Protein AF-A0A956S7H8-F1 (afdb_monomer_lite)

Secondary structure (DSSP, 8-state):
---PPPHHHHHHHHHHHHGGGS-EEHHHHHHHTHHHHHHHTT---SSHHHHHHHHHHHHHHTTSEEEEETTEEEE-S----S---------

Foldseek 3Di:
DQPQDDLLVQLLVLQVVQCVVQKDFLVRCVVPRLVVSCVSNVHCDPPVSVVSVVSVVVCVVVVQWDDDDDRMIGGDPDPDPPPPPPPPDDD

Sequence (91 aa):
MALTKTWEVSTLEACLRESKNECFTNQGLLKNQLKKIVLDTESKGKTPDRTLSRTLQSLRDCGLITFVKRGVYKLTGETFDVNKEDKKSSK

pLDDT: mean 76.72, std 16.03, range [35.34, 90.81]

Structure (mmCIF, N/CA/C/O backbone):
data_AF-A0A956S7H8-F1
#
_entry.id   AF-A0A956S7H8-F1
#
loop_
_atom_site.group_PDB
_atom_site.id
_atom_site.type_symbol
_atom_site.label_atom_id
_atom_site.label_alt_id
_atom_site.label_comp_id
_atom_site.label_asym_id
_atom_site.label_entity_id
_atom_site.label_seq_id
_atom_site.pdbx_PDB_ins_code
_atom_site.Cartn_x
_atom_site.Cartn_y
_atom_site.Cartn_z
_atom_site.occupancy
_atom_site.B_iso_or_equiv
_atom_site.auth_seq_id
_atom_site.auth_comp_id
_atom_site.auth_asym_id
_atom_site.auth_atom_id
_atom_site.pdbx_PDB_model_num
ATOM 1 N N . MET A 1 1 ? 16.716 -19.497 -5.542 1.00 35.34 1 MET A N 1
ATOM 2 C CA . MET A 1 1 ? 15.805 -18.763 -6.444 1.00 35.34 1 MET A CA 1
ATOM 3 C C . MET A 1 1 ? 15.058 -17.753 -5.595 1.00 35.34 1 MET A C 1
ATOM 5 O O . MET A 1 1 ? 14.309 -18.174 -4.724 1.00 35.34 1 MET A O 1
ATOM 9 N N . ALA A 1 2 ? 15.342 -16.458 -5.739 1.00 44.06 2 ALA A N 1
ATOM 10 C CA . ALA A 1 2 ? 14.554 -15.438 -5.054 1.00 44.06 2 ALA A CA 1
ATOM 11 C C . ALA A 1 2 ? 13.206 -15.352 -5.779 1.00 44.06 2 ALA A C 1
ATOM 13 O O . ALA A 1 2 ? 13.178 -15.125 -6.985 1.00 44.06 2 ALA A O 1
ATOM 14 N N . LEU A 1 3 ? 12.107 -15.624 -5.077 1.00 51.84 3 LEU A N 1
ATOM 15 C CA . LEU A 1 3 ? 10.772 -15.348 -5.599 1.00 51.84 3 LEU A CA 1
ATOM 16 C C . LEU A 1 3 ? 10.675 -13.827 -5.738 1.00 51.84 3 LEU A C 1
ATOM 18 O O . LEU A 1 3 ? 10.628 -13.127 -4.726 1.00 51.84 3 LEU A O 1
ATOM 22 N N . THR A 1 4 ? 10.718 -13.315 -6.967 1.00 63.22 4 THR A N 1
ATOM 23 C CA . THR A 1 4 ? 10.467 -11.899 -7.235 1.00 63.22 4 THR A CA 1
ATOM 24 C C . THR A 1 4 ? 9.057 -11.581 -6.771 1.00 63.22 4 THR A C 1
ATOM 26 O O . THR A 1 4 ? 8.076 -12.156 -7.250 1.00 63.22 4 THR A O 1
ATOM 29 N N . LYS A 1 5 ? 8.942 -10.707 -5.774 1.00 75.88 5 LYS A N 1
ATOM 30 C CA . LYS A 1 5 ? 7.637 -10.336 -5.238 1.00 75.88 5 LYS A CA 1
ATOM 31 C C . LYS A 1 5 ? 6.936 -9.408 -6.219 1.00 75.88 5 LYS A C 1
ATOM 33 O O . LYS A 1 5 ? 7.562 -8.621 -6.929 1.00 75.88 5 LYS A O 1
ATOM 38 N N . THR A 1 6 ? 5.613 -9.504 -6.275 1.00 84.94 6 THR A N 1
ATOM 39 C CA . THR A 1 6 ? 4.811 -8.579 -7.074 1.00 84.94 6 THR A CA 1
ATOM 40 C C . THR A 1 6 ? 4.706 -7.233 -6.363 1.00 84.94 6 THR A C 1
ATOM 42 O O . THR A 1 6 ? 4.793 -7.147 -5.137 1.00 84.94 6 THR A O 1
ATOM 45 N N . TRP A 1 7 ? 4.453 -6.167 -7.128 1.00 84.88 7 TRP A N 1
ATOM 46 C CA . TRP A 1 7 ? 4.223 -4.834 -6.565 1.00 84.88 7 TRP A CA 1
ATOM 47 C C . TRP A 1 7 ? 3.123 -4.830 -5.501 1.00 84.88 7 TRP A C 1
ATOM 49 O O . TRP A 1 7 ? 3.226 -4.071 -4.543 1.00 84.88 7 TRP A O 1
ATOM 59 N N . GLU A 1 8 ? 2.100 -5.673 -5.638 1.00 85.44 8 GLU A N 1
ATOM 60 C CA . GLU A 1 8 ? 1.012 -5.824 -4.667 1.00 85.44 8 GLU A CA 1
ATOM 61 C C . GLU A 1 8 ? 1.514 -6.341 -3.322 1.00 85.44 8 GLU A C 1
ATOM 63 O O . GLU A 1 8 ? 1.287 -5.684 -2.306 1.00 85.44 8 GLU A O 1
ATOM 68 N N . VAL A 1 9 ? 2.263 -7.447 -3.320 1.00 85.12 9 VAL A N 1
ATOM 69 C CA . VAL A 1 9 ? 2.822 -8.039 -2.097 1.00 85.12 9 VAL A CA 1
ATOM 70 C C . VAL A 1 9 ? 3.793 -7.067 -1.430 1.00 85.12 9 VAL A C 1
ATOM 72 O O . VAL A 1 9 ? 3.642 -6.751 -0.248 1.00 85.12 9 VAL A O 1
ATOM 75 N N . SER A 1 10 ? 4.734 -6.502 -2.190 1.00 88.31 10 SER A N 1
ATOM 76 C CA . SER A 1 10 ? 5.720 -5.559 -1.652 1.00 88.31 10 SER A CA 1
ATOM 77 C C . SER A 1 10 ? 5.071 -4.281 -1.107 1.00 88.31 10 SER A C 1
ATOM 79 O O . SER A 1 10 ? 5.515 -3.739 -0.090 1.00 88.31 10 SER A O 1
ATOM 81 N N . THR A 1 11 ? 4.010 -3.789 -1.762 1.00 88.31 11 THR A N 1
ATOM 82 C CA . THR A 1 11 ? 3.252 -2.609 -1.311 1.00 88.31 11 THR A CA 1
ATOM 83 C C . THR A 1 11 ? 2.434 -2.920 -0.066 1.00 88.31 11 THR A C 1
ATOM 85 O O . THR A 1 11 ? 2.417 -2.105 0.854 1.00 88.31 11 THR A O 1
ATOM 88 N N . LEU A 1 12 ? 1.797 -4.090 0.011 1.00 87.44 12 LEU A N 1
ATOM 89 C CA . LEU A 1 12 ? 1.056 -4.517 1.196 1.00 87.44 12 LEU A CA 1
ATOM 90 C C . LEU A 1 12 ? 1.984 -4.634 2.410 1.00 87.44 12 LEU A C 1
ATOM 92 O O . LEU A 1 12 ? 1.691 -4.084 3.469 1.00 87.44 12 LEU A O 1
ATOM 96 N N . GLU A 1 13 ? 3.150 -5.258 2.247 1.00 87.75 13 GLU A N 1
ATOM 97 C CA . GLU A 1 13 ? 4.171 -5.317 3.294 1.00 87.75 13 GLU A CA 1
ATOM 98 C C . GLU A 1 13 ? 4.666 -3.926 3.716 1.00 87.75 13 GLU A C 1
ATOM 100 O O . GLU A 1 13 ? 4.918 -3.674 4.896 1.00 87.75 13 GLU A O 1
ATOM 105 N N . ALA A 1 14 ? 4.828 -3.008 2.761 1.00 88.69 14 ALA A N 1
ATOM 106 C CA . ALA A 1 14 ? 5.173 -1.623 3.055 1.00 88.69 14 ALA A CA 1
ATOM 107 C C . ALA A 1 14 ? 4.069 -0.922 3.864 1.00 88.69 14 ALA A C 1
ATOM 109 O O . ALA A 1 14 ? 4.379 -0.243 4.844 1.00 88.69 14 ALA A O 1
ATOM 110 N N . CYS A 1 15 ? 2.799 -1.145 3.515 1.00 87.81 15 CYS A N 1
ATOM 111 C CA . CYS A 1 15 ? 1.650 -0.653 4.275 1.00 87.81 15 CYS A CA 1
ATOM 112 C C . CYS A 1 15 ? 1.629 -1.240 5.691 1.00 87.81 15 CYS A C 1
ATOM 114 O O . CYS A 1 15 ? 1.466 -0.489 6.642 1.00 87.81 15 CYS A O 1
ATOM 116 N N . LEU A 1 16 ? 1.880 -2.543 5.861 1.00 86.31 16 LEU A N 1
ATOM 117 C CA . LEU A 1 16 ? 1.999 -3.210 7.169 1.00 86.31 16 LEU A CA 1
ATOM 118 C C . LEU A 1 16 ? 3.095 -2.608 8.048 1.00 86.31 16 LEU A C 1
ATOM 120 O O . LEU A 1 16 ? 2.891 -2.405 9.245 1.00 86.31 16 LEU A O 1
ATOM 124 N N . ARG A 1 17 ? 4.247 -2.271 7.463 1.00 85.25 17 ARG A N 1
ATOM 125 C CA . ARG A 1 17 ? 5.341 -1.618 8.194 1.00 85.25 17 ARG A CA 1
ATOM 126 C C . ARG A 1 17 ? 4.983 -0.199 8.633 1.00 85.25 17 ARG A C 1
ATOM 128 O O . ARG A 1 17 ? 5.272 0.162 9.771 1.00 85.25 17 ARG A O 1
ATOM 135 N N . GLU A 1 18 ? 4.366 0.582 7.749 1.00 84.56 18 GLU A N 1
ATOM 136 C CA . GLU A 1 18 ? 4.037 1.993 7.998 1.00 84.56 18 GLU A CA 1
ATOM 137 C C . GLU A 1 18 ? 2.788 2.150 8.892 1.00 84.56 18 GLU A C 1
ATOM 139 O O . GLU A 1 18 ? 2.717 3.040 9.738 1.00 84.56 18 GLU A O 1
ATOM 144 N N . SER A 1 19 ? 1.828 1.227 8.782 1.00 79.75 19 SER A N 1
ATOM 145 C CA . SER A 1 19 ? 0.571 1.208 9.541 1.00 79.75 19 SER A CA 1
ATOM 146 C C . SER A 1 19 ? 0.732 0.804 11.011 1.00 79.75 19 SER A C 1
ATOM 148 O O . SER A 1 19 ? -0.269 0.742 11.726 1.00 79.75 19 SER A O 1
ATOM 150 N N . LYS A 1 20 ? 1.964 0.588 11.502 1.00 71.44 20 LYS A N 1
ATOM 151 C CA . LYS A 1 20 ? 2.243 0.496 12.948 1.00 71.44 20 LYS A CA 1
ATOM 152 C C . LYS A 1 20 ? 1.743 1.726 13.724 1.00 71.44 20 LYS A C 1
ATOM 154 O O . LYS A 1 20 ? 1.511 1.619 14.918 1.00 71.44 20 LYS A O 1
ATOM 159 N N . ASN A 1 21 ? 1.537 2.856 13.041 1.00 64.38 21 ASN A N 1
ATOM 160 C CA . ASN A 1 21 ? 0.957 4.089 13.584 1.00 64.38 21 ASN A CA 1
ATOM 161 C C . ASN A 1 21 ? -0.550 4.250 13.272 1.00 64.38 21 ASN A C 1
ATOM 163 O O . ASN A 1 21 ? -1.029 5.373 13.143 1.00 64.38 21 ASN A O 1
ATOM 167 N N . GLU A 1 22 ? -1.285 3.149 13.073 1.00 77.25 22 GLU A N 1
ATOM 168 C CA . GLU A 1 22 ? -2.716 3.067 12.703 1.00 77.25 22 GLU A CA 1
ATOM 169 C C . GLU A 1 22 ? -3.112 3.614 11.325 1.00 77.25 22 GLU A C 1
ATOM 171 O O . GLU A 1 22 ? -4.073 3.126 10.732 1.00 77.25 22 GLU A O 1
ATOM 176 N N . CYS A 1 23 ? -2.409 4.616 10.804 1.00 85.94 23 CYS A N 1
ATOM 177 C CA . CYS A 1 23 ? -2.643 5.221 9.499 1.00 85.94 23 CYS A CA 1
ATOM 178 C C . CYS A 1 23 ? -1.314 5.466 8.784 1.00 85.94 23 CYS A C 1
ATOM 180 O O . CYS A 1 23 ? -0.289 5.736 9.404 1.00 85.94 23 CYS A O 1
ATOM 182 N N . PHE A 1 24 ? -1.346 5.438 7.458 1.00 89.00 24 PHE A N 1
ATOM 183 C CA . PHE A 1 24 ? -0.198 5.734 6.609 1.00 89.00 24 PHE A CA 1
ATOM 184 C C . PHE A 1 24 ? -0.612 6.622 5.439 1.00 89.00 24 PHE A C 1
ATOM 186 O O . PHE A 1 24 ? -1.794 6.766 5.122 1.00 89.00 24 PHE A O 1
ATOM 193 N N . THR A 1 25 ? 0.366 7.254 4.790 1.00 89.25 25 THR A N 1
ATOM 194 C CA . THR A 1 25 ? 0.109 8.161 3.665 1.00 89.25 25 THR A CA 1
ATOM 195 C C . THR A 1 25 ? 0.823 7.713 2.406 1.00 89.25 25 THR A C 1
ATOM 197 O O . THR A 1 25 ? 1.904 7.128 2.473 1.00 89.25 25 THR A O 1
ATOM 200 N N . ASN A 1 26 ? 0.251 8.037 1.242 1.00 87.12 26 ASN A N 1
ATOM 201 C CA . ASN A 1 26 ? 0.904 7.754 -0.041 1.00 87.12 26 ASN A CA 1
ATOM 202 C C . ASN A 1 26 ? 2.286 8.429 -0.114 1.00 87.12 26 ASN A C 1
ATOM 204 O O . ASN A 1 26 ? 3.273 7.807 -0.487 1.00 87.12 26 ASN A O 1
ATOM 208 N N . GLN A 1 27 ? 2.388 9.686 0.332 1.00 86.56 27 GLN A N 1
ATOM 209 C CA . GLN A 1 27 ? 3.671 10.396 0.362 1.00 86.56 27 GLN A CA 1
ATOM 210 C C . GLN A 1 27 ? 4.684 9.752 1.321 1.00 86.56 27 GLN A C 1
ATOM 212 O O . GLN A 1 27 ? 5.866 9.690 0.987 1.00 86.56 27 GLN A O 1
ATOM 217 N N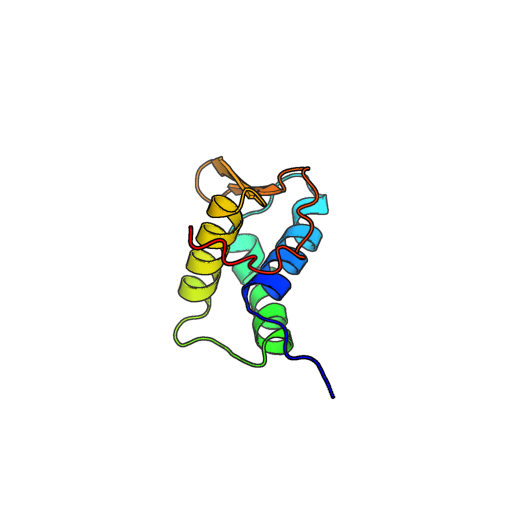 . GLY A 1 28 ? 4.237 9.243 2.475 1.00 87.06 28 GLY A N 1
ATOM 218 C CA . GLY A 1 28 ? 5.084 8.489 3.403 1.00 87.06 28 GLY A CA 1
ATOM 219 C C . GLY A 1 28 ? 5.640 7.220 2.761 1.00 87.06 28 GLY A C 1
ATOM 220 O O . GLY A 1 28 ? 6.854 7.027 2.733 1.00 87.06 28 GLY A O 1
ATOM 221 N N . LEU A 1 29 ? 4.775 6.424 2.124 1.00 87.44 29 LEU A N 1
ATOM 222 C CA . LEU A 1 29 ? 5.183 5.216 1.402 1.00 87.44 29 LEU A CA 1
ATOM 223 C C . LEU A 1 29 ? 6.150 5.526 0.248 1.00 87.44 29 LEU A C 1
ATOM 225 O O . LEU A 1 29 ? 7.165 4.844 0.098 1.00 87.44 29 LEU A O 1
ATOM 229 N N . LEU A 1 30 ? 5.892 6.583 -0.529 1.00 87.00 30 LEU A N 1
ATOM 230 C CA . LEU A 1 30 ? 6.783 7.014 -1.611 1.00 87.00 30 LEU A CA 1
ATOM 231 C C . LEU A 1 30 ? 8.172 7.408 -1.100 1.00 87.00 30 LEU A C 1
ATOM 233 O O . LEU A 1 30 ? 9.181 7.077 -1.719 1.00 87.00 30 LEU A O 1
ATOM 237 N N . LYS A 1 31 ? 8.238 8.110 0.031 1.00 87.56 31 LYS A N 1
ATOM 238 C CA . LYS A 1 31 ? 9.505 8.594 0.583 1.00 87.56 31 LYS A CA 1
ATOM 239 C C . LYS A 1 31 ? 10.292 7.482 1.279 1.00 87.56 31 LYS A C 1
ATOM 241 O O . LYS A 1 31 ? 11.507 7.397 1.102 1.00 87.56 31 LYS A O 1
ATOM 246 N N . ASN A 1 32 ? 9.606 6.631 2.040 1.00 87.06 32 ASN A N 1
ATOM 247 C CA . ASN A 1 32 ? 10.237 5.687 2.962 1.00 87.06 32 ASN A CA 1
ATOM 248 C C . ASN A 1 32 ? 10.357 4.269 2.390 1.00 87.06 32 ASN A C 1
ATOM 250 O O . ASN A 1 32 ? 11.323 3.569 2.684 1.00 87.06 32 ASN A O 1
ATOM 254 N N . GLN A 1 33 ? 9.386 3.826 1.584 1.00 87.62 33 GLN A N 1
ATOM 255 C CA . GLN A 1 33 ? 9.261 2.423 1.170 1.00 87.62 33 GLN A CA 1
ATOM 256 C C . GLN A 1 33 ? 9.494 2.200 -0.330 1.00 87.62 33 GLN A C 1
ATOM 258 O O . GLN A 1 33 ? 9.832 1.084 -0.716 1.00 87.62 33 GLN A O 1
ATOM 263 N N . LEU A 1 34 ? 9.404 3.231 -1.179 1.00 84.69 34 LEU A N 1
ATOM 264 C CA . LEU A 1 34 ? 9.529 3.084 -2.638 1.00 84.69 34 LEU A CA 1
ATOM 265 C C . LEU A 1 34 ? 10.836 2.420 -3.075 1.00 84.69 34 LEU A C 1
ATOM 267 O O . LEU A 1 34 ? 10.816 1.505 -3.892 1.00 84.69 34 LEU A O 1
ATOM 271 N N . LYS A 1 35 ? 11.974 2.833 -2.500 1.00 84.69 35 LYS A N 1
ATOM 272 C CA . LYS A 1 35 ? 13.276 2.210 -2.796 1.00 84.69 35 LYS A CA 1
ATOM 273 C C . LYS A 1 35 ? 13.266 0.714 -2.483 1.00 84.69 35 LYS A C 1
ATOM 275 O O . LYS A 1 35 ? 13.820 -0.069 -3.243 1.00 84.69 35 LYS A O 1
ATOM 280 N N . LYS A 1 36 ? 12.616 0.324 -1.385 1.00 85.44 36 LYS A N 1
ATOM 281 C CA . LYS A 1 36 ? 12.526 -1.068 -0.948 1.00 85.44 36 LYS A CA 1
ATOM 282 C C . LYS A 1 36 ? 11.601 -1.881 -1.849 1.00 85.44 36 LYS A C 1
ATOM 284 O O . LYS A 1 36 ? 11.977 -2.974 -2.235 1.00 85.44 36 LYS A O 1
ATOM 289 N N . ILE A 1 37 ? 10.453 -1.327 -2.241 1.00 84.19 37 ILE A N 1
ATOM 290 C CA . ILE A 1 37 ? 9.519 -1.969 -3.180 1.00 84.19 37 ILE A CA 1
ATOM 291 C C . ILE A 1 37 ? 10.194 -2.210 -4.536 1.00 84.19 37 ILE A C 1
ATOM 293 O O . ILE A 1 37 ? 10.083 -3.294 -5.093 1.00 84.19 37 ILE A O 1
ATOM 297 N N . VAL A 1 38 ? 10.949 -1.237 -5.051 1.00 85.25 38 VAL A N 1
ATOM 298 C CA . VAL A 1 38 ? 11.683 -1.393 -6.320 1.00 85.25 38 VAL A CA 1
ATOM 299 C C . VAL A 1 38 ? 12.760 -2.478 -6.230 1.00 85.25 38 VAL A C 1
ATOM 301 O O . VAL A 1 38 ? 12.939 -3.225 -7.185 1.00 85.25 38 VAL A O 1
ATOM 304 N N . LEU A 1 39 ? 13.464 -2.576 -5.097 1.00 83.88 39 LEU A N 1
ATOM 305 C CA . LEU A 1 39 ? 14.451 -3.637 -4.864 1.00 83.88 39 LEU A CA 1
ATOM 306 C C . LEU A 1 39 ? 13.796 -5.020 -4.764 1.00 83.88 39 LEU A C 1
ATOM 308 O O . LEU A 1 39 ? 14.316 -5.985 -5.301 1.00 83.88 39 LEU A O 1
ATOM 312 N N . ASP A 1 40 ? 12.657 -5.104 -4.085 1.00 81.25 40 ASP A N 1
ATOM 313 C CA . ASP A 1 40 ? 11.949 -6.351 -3.778 1.00 81.25 40 ASP A CA 1
ATOM 314 C C . ASP A 1 40 ? 11.172 -6.906 -4.993 1.00 81.25 40 ASP A C 1
ATOM 316 O O . ASP A 1 40 ? 11.032 -8.117 -5.149 1.00 81.25 40 ASP A O 1
ATOM 320 N N . THR A 1 41 ? 10.740 -6.020 -5.895 1.00 80.94 41 THR A N 1
ATOM 321 C CA . THR A 1 41 ? 10.097 -6.372 -7.175 1.00 80.94 41 THR A CA 1
ATOM 322 C C . THR A 1 41 ? 11.082 -6.483 -8.341 1.00 80.94 41 THR A C 1
ATOM 324 O O . THR A 1 41 ? 10.667 -6.804 -9.455 1.00 80.94 41 THR A O 1
ATOM 327 N N . GLU A 1 42 ? 12.357 -6.135 -8.115 1.00 79.62 42 GLU A N 1
ATOM 328 C CA . GLU A 1 42 ? 13.403 -5.944 -9.137 1.00 79.62 42 GLU A CA 1
ATOM 329 C C . GLU A 1 42 ? 12.938 -5.101 -10.345 1.00 79.62 42 GLU A C 1
ATOM 331 O O . GLU A 1 42 ? 13.471 -5.179 -11.452 1.00 79.62 42 GLU A O 1
ATOM 336 N N . SER A 1 43 ? 11.913 -4.269 -10.142 1.00 71.31 43 SER A N 1
ATOM 337 C CA . SER A 1 43 ? 11.213 -3.559 -11.200 1.00 71.31 43 SER A CA 1
ATOM 338 C C . SER A 1 43 ? 10.813 -2.182 -10.715 1.00 71.31 43 SER A C 1
ATOM 340 O O . SER A 1 43 ? 10.122 -2.006 -9.716 1.00 71.31 43 SER A O 1
ATOM 342 N N . LYS A 1 44 ? 11.222 -1.158 -11.458 1.00 64.38 44 LYS A N 1
ATOM 343 C CA . LYS A 1 44 ? 10.917 0.233 -11.110 1.00 64.38 44 LYS A CA 1
ATOM 344 C C . LYS A 1 44 ? 9.496 0.646 -11.517 1.00 64.38 44 LYS A C 1
ATOM 346 O O . LYS A 1 44 ? 9.030 1.712 -11.121 1.00 64.38 44 LYS A O 1
ATOM 351 N N . GLY A 1 45 ? 8.823 -0.169 -12.337 1.00 62.41 45 GLY A N 1
ATOM 352 C CA . GLY A 1 45 ? 7.743 0.310 -13.199 1.00 62.41 45 GLY A CA 1
ATOM 353 C C . GLY A 1 45 ? 8.241 1.416 -14.147 1.00 62.41 45 GLY A C 1
ATOM 354 O O . GLY A 1 45 ? 9.339 1.952 -13.999 1.00 62.41 45 GLY A O 1
ATOM 355 N N . LYS A 1 46 ? 7.441 1.808 -15.144 1.00 64.19 46 LYS A N 1
ATOM 356 C CA . LYS A 1 46 ? 7.783 2.996 -15.958 1.00 64.19 46 LYS A CA 1
ATOM 357 C C . LYS A 1 46 ? 7.721 4.290 -15.135 1.00 64.19 46 LYS A C 1
ATOM 359 O O . LYS A 1 46 ? 8.446 5.239 -15.412 1.00 64.19 46 LYS A O 1
ATOM 364 N N . THR A 1 47 ? 6.853 4.317 -14.124 1.00 79.81 47 THR A N 1
ATOM 365 C CA . THR A 1 47 ? 6.630 5.465 -13.241 1.00 79.81 47 THR A CA 1
ATOM 366 C C . THR A 1 47 ? 6.280 4.929 -11.847 1.00 79.81 47 THR A C 1
ATOM 368 O O . THR A 1 47 ? 5.147 4.479 -11.639 1.00 79.81 47 THR A O 1
ATOM 371 N N . PRO A 1 48 ? 7.246 4.866 -10.915 1.00 76.50 48 PRO A N 1
ATOM 372 C CA . PRO A 1 48 ? 7.086 4.161 -9.642 1.00 76.50 48 PRO A CA 1
ATOM 373 C C . PRO A 1 48 ? 5.989 4.764 -8.750 1.00 76.50 48 PRO A C 1
ATOM 375 O O . PRO A 1 48 ? 5.274 4.027 -8.076 1.00 76.50 48 PRO A O 1
ATOM 378 N N . ASP A 1 49 ? 5.776 6.081 -8.801 1.00 78.12 49 ASP A N 1
ATOM 379 C CA . ASP A 1 49 ? 4.704 6.771 -8.071 1.00 78.12 49 ASP A CA 1
ATOM 380 C C . ASP A 1 49 ? 3.296 6.414 -8.575 1.00 78.12 49 ASP A C 1
ATOM 382 O O . ASP A 1 49 ? 2.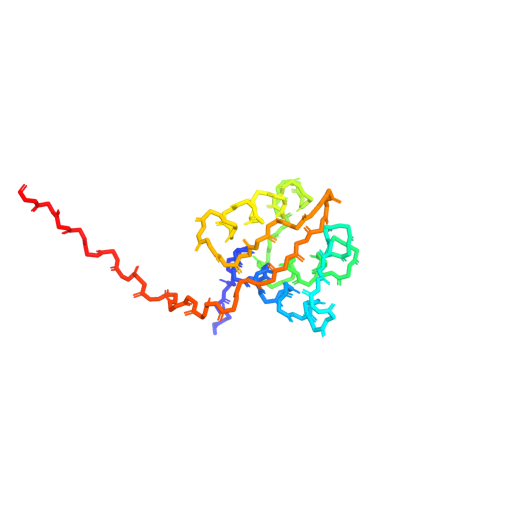384 6.124 -7.789 1.00 78.12 49 ASP A O 1
ATOM 386 N N . ARG A 1 50 ? 3.125 6.371 -9.899 1.00 84.31 50 ARG A N 1
ATOM 387 C CA . ARG A 1 50 ? 1.874 5.978 -10.547 1.00 84.31 50 ARG A CA 1
ATOM 388 C C . ARG A 1 50 ? 1.594 4.495 -10.349 1.00 84.31 50 ARG A C 1
ATOM 390 O O . ARG A 1 50 ? 0.440 4.119 -10.163 1.00 84.31 50 ARG A O 1
ATOM 397 N N . THR A 1 51 ? 2.646 3.677 -10.355 1.00 86.44 51 THR A N 1
ATOM 398 C CA . THR A 1 51 ? 2.556 2.237 -10.082 1.00 86.44 51 THR A CA 1
ATOM 399 C C . THR A 1 51 ? 2.081 2.012 -8.652 1.00 86.44 51 THR A C 1
ATOM 401 O O . THR A 1 51 ? 1.048 1.380 -8.470 1.00 86.44 51 THR A O 1
ATOM 404 N N . LEU A 1 52 ? 2.717 2.645 -7.659 1.00 86.31 52 LEU A N 1
ATOM 405 C CA . LEU A 1 52 ? 2.288 2.568 -6.260 1.00 86.31 52 LEU A CA 1
ATOM 406 C C . LEU A 1 52 ? 0.835 3.025 -6.074 1.00 86.31 52 LEU A C 1
ATOM 408 O O . LEU A 1 52 ? 0.051 2.357 -5.408 1.00 86.31 52 LEU A O 1
ATOM 412 N N . SER A 1 53 ? 0.451 4.141 -6.698 1.00 86.12 53 SER A N 1
ATOM 413 C CA . SER A 1 53 ? -0.916 4.664 -6.597 1.00 86.12 53 SER A CA 1
ATOM 414 C C . SER A 1 53 ? -1.951 3.724 -7.221 1.00 86.12 53 SER A C 1
ATOM 416 O O . SER A 1 53 ? -3.075 3.642 -6.728 1.00 86.12 53 SER A O 1
ATOM 418 N N . ARG A 1 54 ? -1.595 3.014 -8.298 1.00 87.88 54 ARG A N 1
ATOM 419 C CA . ARG A 1 54 ? -2.450 1.986 -8.903 1.00 87.88 54 ARG A CA 1
ATOM 420 C C . ARG A 1 54 ? -2.540 0.753 -8.009 1.00 87.88 54 ARG A C 1
ATOM 422 O O . ARG A 1 54 ? -3.637 0.264 -7.778 1.00 87.88 54 ARG A O 1
ATOM 429 N N . THR A 1 55 ? -1.423 0.314 -7.443 1.00 89.56 55 THR A N 1
ATOM 430 C CA . THR A 1 55 ? -1.394 -0.810 -6.505 1.00 89.56 55 THR A CA 1
ATOM 431 C C . THR A 1 55 ? -2.224 -0.524 -5.257 1.00 89.56 55 THR A C 1
ATOM 433 O O . THR A 1 55 ? -3.023 -1.359 -4.861 1.00 89.56 55 THR A O 1
ATOM 436 N N . LEU A 1 56 ? -2.128 0.674 -4.671 1.00 88.62 56 LEU A N 1
ATOM 437 C CA . LEU A 1 56 ? -2.976 1.076 -3.542 1.00 88.62 56 LEU A CA 1
ATOM 438 C C . LEU A 1 56 ? -4.472 1.036 -3.894 1.00 88.62 56 LEU A C 1
ATOM 440 O O . LEU A 1 56 ? -5.286 0.674 -3.051 1.00 88.62 56 LEU A O 1
ATOM 444 N N . GLN A 1 57 ? -4.846 1.377 -5.132 1.00 89.06 57 GLN A N 1
ATOM 445 C CA . GLN A 1 57 ? -6.233 1.243 -5.586 1.00 89.06 57 GLN A CA 1
ATOM 446 C C . GLN A 1 57 ? -6.670 -0.220 -5.650 1.00 89.06 57 GLN A C 1
ATOM 448 O O . GLN A 1 57 ? -7.755 -0.513 -5.163 1.00 89.06 57 GLN A O 1
ATOM 453 N N . SER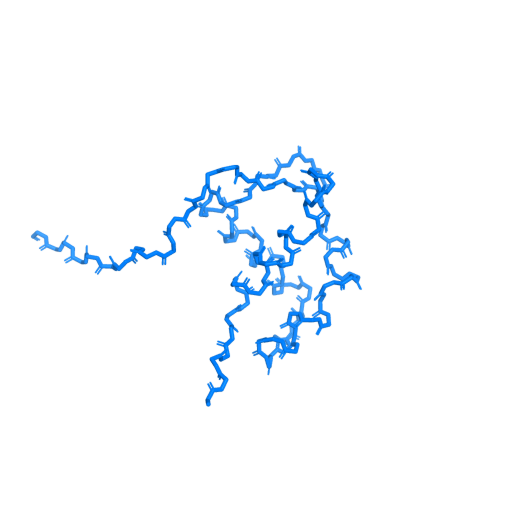 A 1 58 ? -5.828 -1.119 -6.169 1.00 88.88 58 SER A N 1
ATOM 454 C CA . SER A 1 58 ? -6.091 -2.565 -6.159 1.00 88.88 58 SER A CA 1
ATOM 455 C C . SER A 1 58 ? -6.204 -3.117 -4.739 1.00 88.88 58 SER A C 1
ATOM 457 O O . SER A 1 58 ? -7.166 -3.805 -4.432 1.00 88.88 58 SER A O 1
ATOM 459 N N . LEU A 1 59 ? -5.289 -2.755 -3.832 1.00 88.00 59 LEU A N 1
ATOM 460 C CA . LEU A 1 59 ? -5.360 -3.183 -2.430 1.00 88.00 59 LEU A CA 1
ATOM 461 C C . LEU A 1 59 ? -6.651 -2.695 -1.754 1.00 88.00 59 LEU A C 1
ATOM 463 O O . LEU A 1 59 ? -7.238 -3.414 -0.951 1.00 88.00 59 LEU A O 1
ATOM 467 N N . ARG A 1 60 ? -7.106 -1.480 -2.082 1.00 89.12 60 ARG A N 1
ATOM 468 C CA . ARG A 1 60 ? -8.378 -0.941 -1.588 1.00 89.12 60 ARG A CA 1
ATOM 469 C C . ARG A 1 60 ? -9.577 -1.688 -2.166 1.00 89.12 60 ARG A C 1
ATOM 471 O O . ARG A 1 60 ? -10.513 -1.965 -1.429 1.00 89.12 60 ARG A O 1
ATOM 478 N N . ASP A 1 61 ? -9.557 -1.978 -3.463 1.00 87.88 61 ASP A N 1
ATOM 479 C CA . ASP A 1 61 ? -10.617 -2.722 -4.155 1.00 87.88 61 ASP A CA 1
ATOM 480 C C . ASP A 1 61 ? -10.759 -4.146 -3.600 1.00 87.88 61 ASP A C 1
ATOM 482 O O . ASP A 1 61 ? -11.860 -4.605 -3.318 1.00 87.88 61 ASP A O 1
ATOM 486 N N . CYS A 1 62 ? -9.627 -4.780 -3.284 1.00 85.06 62 CYS A N 1
ATOM 487 C CA . CYS A 1 62 ? -9.570 -6.047 -2.562 1.00 85.06 62 CYS A CA 1
ATOM 488 C C . CYS A 1 62 ? -9.966 -5.938 -1.079 1.00 85.06 62 CYS A C 1
ATOM 490 O O . CYS A 1 62 ? -9.931 -6.942 -0.383 1.00 85.06 62 CYS A O 1
ATOM 492 N N . GLY A 1 63 ? -10.287 -4.753 -0.553 1.00 86.69 63 GLY A N 1
ATOM 493 C CA . GLY A 1 63 ? -10.671 -4.565 0.849 1.00 86.69 63 GLY A CA 1
ATOM 494 C C . GLY A 1 63 ? -9.521 -4.629 1.862 1.00 86.69 63 GLY A C 1
ATOM 495 O O . GLY A 1 63 ? -9.775 -4.540 3.057 1.00 86.69 63 GLY A O 1
ATOM 496 N N . LEU A 1 64 ? -8.259 -4.716 1.423 1.00 86.31 64 LEU A N 1
ATOM 497 C CA . LEU A 1 64 ? -7.072 -4.823 2.292 1.00 86.31 64 LEU A CA 1
ATOM 498 C C . LEU A 1 64 ? -6.744 -3.520 3.021 1.00 86.31 64 LEU A C 1
ATOM 500 O O . LEU A 1 64 ? -6.194 -3.511 4.124 1.00 86.31 64 LEU A O 1
ATOM 504 N N . ILE A 1 65 ? -7.037 -2.396 2.372 1.00 89.31 65 ILE A 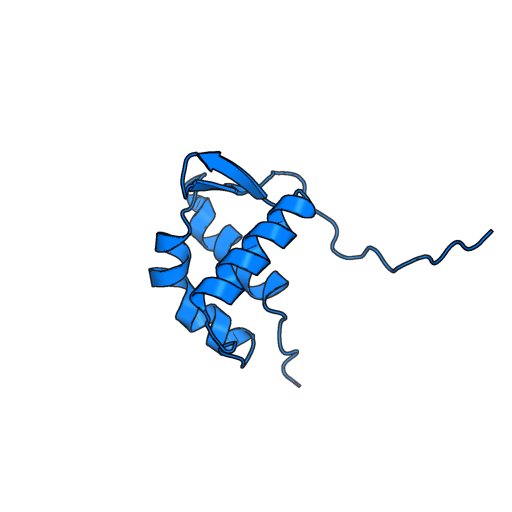N 1
ATOM 505 C CA . ILE A 1 65 ? -6.834 -1.061 2.924 1.00 89.31 65 ILE A CA 1
ATOM 506 C C . ILE A 1 65 ? -8.097 -0.231 2.741 1.00 89.31 65 ILE A C 1
ATOM 508 O O . ILE A 1 65 ? -8.812 -0.357 1.751 1.00 89.31 65 ILE A O 1
ATOM 512 N N . THR A 1 66 ? -8.325 0.690 3.665 1.00 89.12 66 THR A N 1
ATOM 513 C CA . THR A 1 66 ? -9.438 1.631 3.630 1.00 89.12 66 THR A CA 1
ATOM 514 C C . THR A 1 66 ? -8.910 3.052 3.486 1.00 89.12 66 THR A C 1
ATOM 516 O O . THR A 1 66 ? -7.938 3.454 4.131 1.00 89.12 66 THR A O 1
ATOM 519 N N . PHE A 1 67 ? -9.550 3.834 2.618 1.00 89.38 67 PHE A N 1
ATOM 520 C CA . PHE A 1 67 ? -9.267 5.259 2.486 1.00 89.38 67 PHE A CA 1
ATOM 521 C C . PHE A 1 67 ? -9.947 6.028 3.621 1.00 89.38 67 PHE A C 1
ATOM 523 O O . PHE A 1 67 ? -11.167 5.984 3.749 1.00 89.38 67 PHE A O 1
ATOM 530 N N . VAL A 1 68 ? -9.160 6.744 4.425 1.00 88.00 68 VAL A N 1
ATOM 531 C CA . VAL A 1 68 ? -9.667 7.495 5.585 1.00 88.00 68 VAL A CA 1
ATOM 532 C C . VAL A 1 68 ? -9.949 8.946 5.204 1.00 88.00 68 VAL A C 1
ATOM 534 O O . VAL A 1 68 ? -11.024 9.475 5.463 1.00 88.00 68 VAL A O 1
ATOM 537 N N . LYS A 1 69 ? -8.962 9.613 4.597 1.00 86.75 69 LYS A N 1
ATOM 538 C CA . LYS A 1 69 ? -9.045 11.011 4.147 1.00 86.75 69 LYS A CA 1
ATOM 539 C C . LYS A 1 69 ? -7.975 11.283 3.097 1.00 86.75 69 LYS A C 1
ATOM 541 O O . LYS A 1 69 ? -7.132 10.433 2.845 1.00 86.75 69 LYS A O 1
ATOM 546 N N . ARG A 1 70 ? -7.981 12.469 2.479 1.00 84.81 70 ARG A N 1
ATOM 547 C CA . ARG A 1 70 ? -7.100 12.838 1.351 1.00 84.81 70 ARG A CA 1
ATOM 548 C C . ARG A 1 70 ? -5.635 12.415 1.566 1.00 84.81 70 ARG A C 1
ATOM 550 O O . ARG A 1 70 ? -4.913 13.030 2.342 1.00 84.81 70 ARG A O 1
ATOM 557 N N . GLY A 1 71 ? -5.214 11.368 0.852 1.00 83.38 71 GLY A N 1
ATOM 558 C CA . GLY A 1 71 ? -3.851 10.823 0.890 1.00 83.38 71 GLY A CA 1
ATOM 559 C C . GLY A 1 71 ? -3.512 9.938 2.097 1.00 83.38 71 GLY A C 1
ATOM 560 O O . GLY A 1 71 ? -2.360 9.519 2.199 1.00 83.38 71 GLY A O 1
ATOM 561 N N . VAL A 1 72 ? -4.481 9.647 2.971 1.00 88.62 72 VAL A N 1
ATOM 562 C CA . VAL A 1 72 ? -4.353 8.854 4.200 1.00 88.62 72 VAL A CA 1
ATOM 563 C C . VAL A 1 72 ? -5.170 7.570 4.083 1.00 88.62 72 VAL A C 1
ATOM 565 O O . VAL A 1 72 ? -6.365 7.593 3.776 1.00 88.62 72 VAL A O 1
ATOM 568 N N . TYR A 1 73 ? -4.518 6.458 4.387 1.00 90.81 73 TYR A N 1
ATOM 569 C CA . TYR A 1 73 ? -5.062 5.112 4.319 1.00 90.81 73 TYR A CA 1
ATOM 570 C C . TYR A 1 73 ? -4.830 4.396 5.650 1.00 90.81 73 TYR A C 1
ATOM 572 O O . TYR A 1 73 ? -3.929 4.750 6.413 1.00 90.81 73 TYR A O 1
ATOM 580 N N . LYS A 1 74 ? -5.646 3.382 5.915 1.00 89.81 74 LYS A N 1
ATOM 581 C CA . LYS A 1 74 ? -5.545 2.497 7.076 1.00 89.81 74 LYS A CA 1
ATOM 582 C C . LYS A 1 74 ? -5.651 1.052 6.603 1.00 89.81 74 LYS A C 1
ATOM 584 O O . LYS A 1 74 ? -6.348 0.789 5.627 1.00 89.81 74 LYS A O 1
ATOM 589 N N . LEU A 1 75 ? -4.955 0.127 7.259 1.00 88.56 75 LEU A N 1
ATOM 590 C CA . LEU A 1 75 ? -5.166 -1.298 7.006 1.00 88.56 75 LEU A CA 1
ATOM 591 C C . LEU A 1 75 ? -6.551 -1.707 7.490 1.00 88.56 75 LEU A C 1
ATOM 593 O O . LEU A 1 75 ? -6.946 -1.377 8.611 1.00 88.56 75 LEU A O 1
ATOM 597 N N . THR A 1 76 ? -7.269 -2.441 6.653 1.00 83.81 76 THR A N 1
ATOM 598 C CA . THR A 1 76 ? -8.475 -3.135 7.085 1.00 83.81 76 THR A CA 1
ATOM 599 C C . THR A 1 76 ? -8.015 -4.343 7.897 1.00 83.81 76 THR A C 1
ATOM 601 O O . THR A 1 76 ? -7.170 -5.109 7.445 1.00 83.81 76 THR A O 1
ATOM 604 N N . GLY A 1 77 ? -8.510 -4.493 9.127 1.00 65.00 77 GLY A N 1
ATOM 605 C CA . GLY A 1 77 ? -8.098 -5.568 10.041 1.00 65.00 77 GLY A CA 1
ATOM 606 C C . GLY A 1 77 ? -8.511 -6.980 9.604 1.00 65.00 77 GLY A C 1
ATOM 607 O O . GLY A 1 77 ? -8.233 -7.937 10.322 1.00 65.00 77 GLY A O 1
ATOM 608 N N . GLU A 1 78 ? -9.167 -7.124 8.454 1.00 54.38 78 GLU A N 1
ATOM 609 C CA . GLU A 1 78 ? -9.450 -8.423 7.858 1.00 54.38 78 GLU A CA 1
ATOM 610 C C . GLU A 1 78 ? -8.180 -8.955 7.197 1.00 54.38 78 GLU A C 1
ATOM 612 O O . GLU A 1 78 ? -7.712 -8.466 6.168 1.00 54.38 78 GLU A O 1
ATOM 617 N N . THR A 1 79 ? -7.600 -9.966 7.835 1.00 47.00 79 THR A N 1
ATOM 618 C CA . THR A 1 79 ? -6.563 -10.808 7.252 1.00 47.00 79 THR A CA 1
ATOM 619 C C . THR A 1 79 ? -7.145 -11.497 6.025 1.00 47.00 79 THR A C 1
ATOM 621 O O . THR A 1 79 ? -7.829 -12.510 6.105 1.00 47.00 79 THR A O 1
ATOM 624 N N . PHE A 1 80 ? -6.913 -10.906 4.861 1.00 51.94 80 PHE A N 1
ATOM 625 C CA . PHE A 1 80 ? -7.237 -11.547 3.599 1.00 51.94 80 PHE A CA 1
ATOM 626 C C . PHE A 1 80 ? -6.274 -12.705 3.394 1.00 51.94 80 PHE A C 1
ATOM 628 O O . PHE A 1 80 ? -5.066 -12.519 3.227 1.00 51.94 80 PHE A O 1
ATOM 635 N N . ASP A 1 81 ? -6.835 -13.904 3.412 1.00 46.00 81 ASP A N 1
ATOM 636 C CA . ASP A 1 81 ? -6.161 -15.101 2.957 1.00 46.00 81 ASP A CA 1
ATOM 637 C C . ASP A 1 81 ? -5.870 -14.941 1.455 1.00 46.00 81 ASP A C 1
ATOM 639 O O . ASP A 1 81 ? -6.777 -14.893 0.622 1.00 46.00 81 ASP A O 1
ATOM 643 N N . VAL A 1 82 ? -4.592 -14.775 1.103 1.00 50.69 82 VAL A N 1
ATOM 644 C CA . VAL A 1 82 ? -4.132 -14.524 -0.278 1.00 50.69 82 VAL A CA 1
ATOM 645 C C . VAL A 1 82 ? -4.199 -15.804 -1.133 1.00 50.69 82 VAL A C 1
ATOM 647 O O . VAL A 1 82 ? -3.624 -15.862 -2.213 1.00 50.69 82 VAL A O 1
ATOM 650 N N . ASN A 1 83 ? -4.921 -16.837 -0.687 1.00 45.41 83 ASN A N 1
ATOM 651 C CA . ASN A 1 83 ? -5.070 -18.103 -1.391 1.00 45.41 83 ASN A CA 1
ATOM 652 C C . ASN A 1 83 ? -6.479 -18.285 -1.981 1.00 45.41 83 ASN A C 1
ATOM 654 O O . ASN A 1 83 ? -7.077 -19.360 -1.896 1.00 45.41 83 ASN A O 1
ATOM 658 N N . LYS A 1 84 ? -7.031 -17.249 -2.631 1.00 42.94 84 LYS A N 1
ATOM 659 C CA . LYS A 1 84 ? -8.100 -17.478 -3.616 1.00 42.94 84 LYS A CA 1
ATOM 660 C C . LYS A 1 84 ? -7.475 -18.047 -4.884 1.00 42.94 84 LYS A C 1
ATOM 662 O O . LYS A 1 84 ? -7.238 -17.343 -5.859 1.00 42.94 84 LYS A O 1
ATOM 667 N N . GLU A 1 85 ? -7.213 -19.349 -4.839 1.00 43.22 85 GLU A N 1
ATOM 668 C CA . GLU A 1 85 ? -7.120 -20.170 -6.034 1.00 43.22 85 GLU A CA 1
ATOM 669 C C . GLU A 1 85 ? -8.432 -19.997 -6.808 1.00 43.22 85 GLU A C 1
ATOM 671 O O . GLU A 1 85 ? -9.529 -20.239 -6.294 1.00 43.22 85 GLU A O 1
ATOM 676 N N . ASP A 1 86 ? -8.299 -19.474 -8.022 1.00 43.41 86 ASP A N 1
ATOM 677 C CA . ASP A 1 86 ? -9.357 -19.220 -8.989 1.00 43.41 86 ASP A CA 1
ATOM 678 C C . ASP A 1 86 ? -10.097 -20.540 -9.285 1.00 43.41 86 ASP A C 1
ATOM 680 O O . ASP A 1 86 ? -9.788 -21.268 -10.230 1.00 43.41 86 ASP A O 1
ATOM 684 N 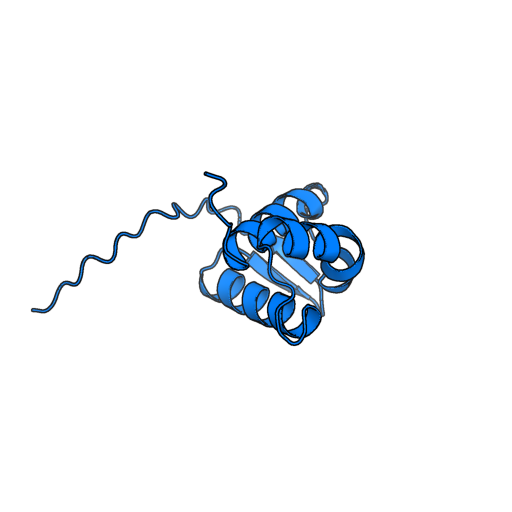N . LYS A 1 87 ? -11.093 -20.907 -8.467 1.00 39.66 87 LYS A N 1
ATOM 685 C CA . LYS A 1 87 ? -12.072 -21.919 -8.872 1.00 39.66 87 LYS A CA 1
ATOM 686 C C . LYS A 1 87 ? -12.989 -21.287 -9.904 1.00 39.66 87 LYS A C 1
ATOM 688 O O . LYS A 1 87 ? -14.069 -20.786 -9.597 1.00 39.66 87 LYS A O 1
ATOM 693 N N . LYS A 1 88 ? -12.532 -21.367 -11.151 1.00 44.69 88 LYS A N 1
ATOM 694 C CA . LYS A 1 88 ? -13.323 -21.240 -12.370 1.00 44.69 88 LYS A CA 1
ATOM 695 C C . LYS A 1 88 ? -14.519 -22.198 -12.278 1.00 44.69 88 LYS A C 1
ATOM 697 O O . LYS A 1 88 ? -14.416 -23.369 -12.625 1.00 44.69 88 LYS A O 1
ATOM 702 N N . SER A 1 89 ? -15.646 -21.712 -11.769 1.00 44.75 89 SER A N 1
ATOM 703 C CA . SER A 1 89 ? -16.932 -22.405 -11.833 1.00 44.75 89 SER A CA 1
ATOM 704 C C . SER A 1 89 ? -17.697 -21.836 -13.025 1.00 44.75 89 SER A C 1
ATOM 706 O O . SER A 1 89 ? -18.477 -20.896 -12.890 1.00 44.75 89 SER A O 1
ATOM 708 N N . SER A 1 90 ? -17.400 -22.357 -14.218 1.00 55.94 90 SER A N 1
ATOM 709 C CA . SER A 1 90 ? -18.315 -22.232 -15.354 1.00 55.94 90 SER A CA 1
ATOM 710 C C . SER A 1 90 ? -19.370 -23.319 -15.206 1.00 55.94 90 SER A C 1
ATOM 712 O O . SER A 1 90 ? -19.048 -24.506 -15.209 1.00 55.94 90 SER A O 1
ATOM 714 N N . LYS A 1 91 ? -20.603 -22.861 -15.016 1.0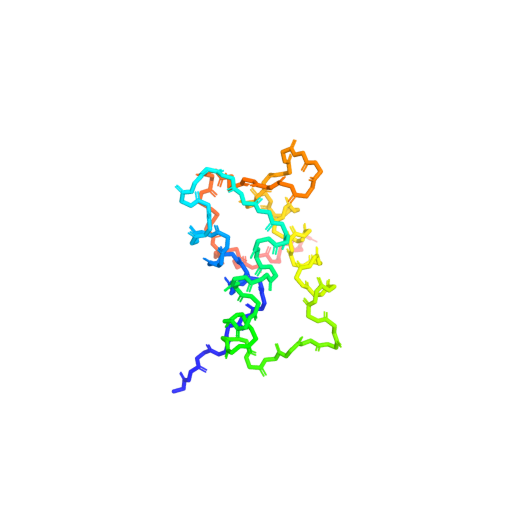0 47.19 91 LYS A N 1
ATOM 715 C CA . LYS A 1 91 ? -21.835 -23.637 -15.104 1.00 47.19 91 LYS A CA 1
ATOM 716 C C . LYS A 1 91 ? -22.221 -23.862 -16.563 1.00 47.19 91 LYS A C 1
ATOM 718 O O . LYS A 1 91 ? -21.889 -22.974 -17.381 1.00 47.19 91 LYS A O 1
#

Radius of gyration: 13.95 Å; chains: 1; bounding box: 38×36×30 Å